Protein AF-A0A7S2J775-F1 (afdb_monomer_lite)

Secondary structure (DSSP, 8-state):
-EE-S-HHHHHHHHHHHHHTT--S---EEBTTSPTTGGG-S-SSS-HHHHHHHHTT---B----S-S-TTSBPSS-TT-BHHHHHHHHHHHHT--TTS--

pLDDT: mean 91.68, std 7.48, range [51.09, 97.88]

Sequence (100 aa):
VILNLYALAARMVLCEAYKLHFRNAVYMPMGWLPFGWWSIPDTQCTPAQLTDMAVGFISANMMFWRGDMNTRLSCSQTMTAQQFQDEWFRRQGAAPGDLS

Radius of gyration: 18.21 Å; chains: 1; bounding box: 31×26×51 Å

Structure (mmCIF, N/CA/C/O back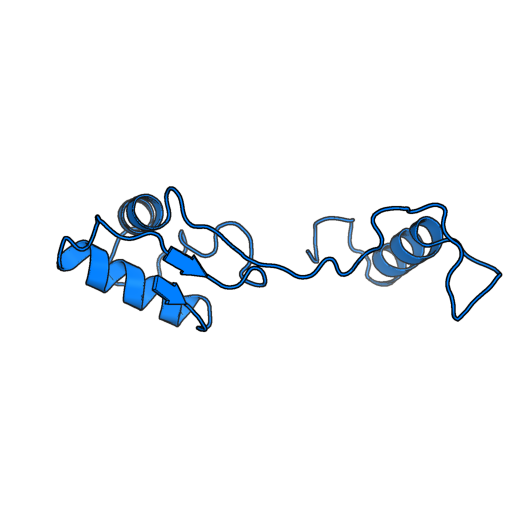bone):
data_AF-A0A7S2J775-F1
#
_entry.id   AF-A0A7S2J775-F1
#
loop_
_atom_site.group_PDB
_atom_site.id
_atom_site.type_symbol
_atom_site.label_atom_id
_atom_site.label_alt_id
_atom_site.label_comp_id
_atom_site.label_asym_id
_atom_site.label_entity_id
_atom_site.label_seq_id
_atom_site.pdbx_PDB_ins_code
_atom_site.Cartn_x
_atom_site.Cartn_y
_atom_site.Cartn_z
_atom_site.occupancy
_atom_site.B_iso_or_equiv
_atom_site.auth_seq_id
_atom_site.auth_comp_id
_atom_site.auth_asym_id
_atom_site.auth_atom_id
_atom_site.pdbx_PDB_model_num
ATOM 1 N N . VAL A 1 1 ? -8.690 -10.036 10.629 1.00 93.31 1 VAL A N 1
ATOM 2 C CA . VAL A 1 1 ? -9.873 -9.467 9.946 1.00 93.31 1 VAL A CA 1
ATOM 3 C C . VAL A 1 1 ? -9.475 -9.075 8.538 1.00 93.31 1 VAL A C 1
ATOM 5 O O . VAL A 1 1 ? -8.606 -8.228 8.392 1.00 93.31 1 VAL A O 1
ATOM 8 N N . ILE A 1 2 ? -10.054 -9.708 7.517 1.00 94.81 2 ILE A N 1
ATOM 9 C CA . ILE A 1 2 ? -9.780 -9.367 6.112 1.00 94.81 2 ILE A CA 1
ATOM 10 C C . ILE A 1 2 ? -10.633 -8.154 5.733 1.00 94.81 2 ILE A C 1
ATOM 12 O O . ILE A 1 2 ? -11.847 -8.177 5.924 1.00 94.81 2 ILE A O 1
ATOM 16 N N . LEU A 1 3 ? -10.002 -7.101 5.214 1.00 94.69 3 LEU A N 1
ATOM 17 C CA . LEU A 1 3 ? -10.665 -5.865 4.805 1.00 94.69 3 LEU A CA 1
ATOM 18 C C . LEU A 1 3 ? -10.690 -5.785 3.275 1.00 94.69 3 LEU A C 1
ATOM 20 O O . LEU A 1 3 ? -9.782 -5.235 2.655 1.00 94.69 3 LEU A O 1
ATOM 24 N N . ASN A 1 4 ? -11.747 -6.323 2.665 1.00 94.62 4 ASN A N 1
ATOM 25 C CA . ASN A 1 4 ? -12.005 -6.161 1.232 1.00 94.62 4 ASN A CA 1
ATOM 26 C C . ASN A 1 4 ? -12.826 -4.887 0.978 1.00 94.62 4 ASN A C 1
ATOM 28 O O . ASN A 1 4 ? -14.001 -4.943 0.618 1.00 94.62 4 ASN A O 1
ATOM 32 N N . LEU A 1 5 ? -12.224 -3.738 1.280 1.00 95.00 5 LEU A N 1
ATOM 33 C CA . LEU A 1 5 ? -12.866 -2.426 1.269 1.00 95.00 5 LEU A CA 1
ATOM 34 C C . LEU A 1 5 ? -11.945 -1.392 0.612 1.00 95.00 5 LEU A C 1
ATOM 36 O O . LEU A 1 5 ? -10.722 -1.529 0.630 1.00 95.00 5 LEU A O 1
ATOM 40 N N . TYR A 1 6 ? -12.533 -0.320 0.080 1.00 94.69 6 TYR A N 1
ATOM 41 C CA . TYR A 1 6 ? -11.772 0.858 -0.338 1.00 94.69 6 TYR A CA 1
ATOM 42 C C . TYR A 1 6 ? -11.257 1.654 0.869 1.00 94.69 6 TYR A C 1
ATOM 44 O O . TYR A 1 6 ? -11.766 1.526 1.985 1.00 94.69 6 TYR A O 1
ATOM 52 N N . ALA A 1 7 ? -10.262 2.512 0.626 1.00 94.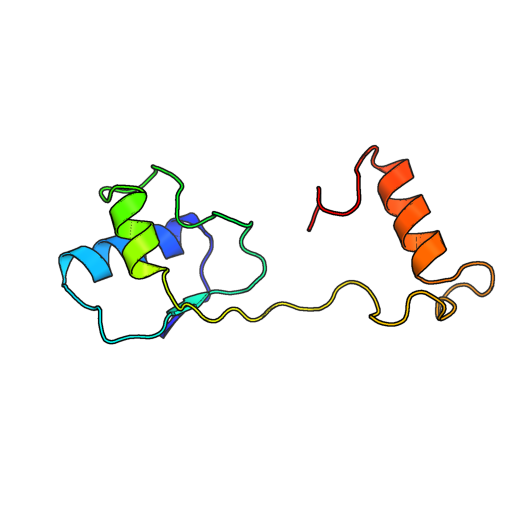69 7 ALA A N 1
ATOM 53 C CA . ALA A 1 7 ? -9.467 3.172 1.661 1.00 94.69 7 ALA A CA 1
ATOM 54 C C . ALA A 1 7 ? -10.304 3.886 2.743 1.00 94.69 7 ALA A C 1
ATOM 56 O O . ALA A 1 7 ? -10.067 3.680 3.931 1.00 94.69 7 ALA A O 1
ATOM 57 N N . LEU A 1 8 ? -11.308 4.681 2.347 1.00 96.62 8 LEU A N 1
ATOM 58 C CA . LEU A 1 8 ? -12.167 5.410 3.292 1.00 96.62 8 LEU A CA 1
ATOM 59 C C . LEU A 1 8 ? -12.958 4.458 4.196 1.00 96.62 8 LEU A C 1
ATOM 61 O O . LEU A 1 8 ? -12.939 4.600 5.415 1.00 96.62 8 LEU A O 1
ATOM 65 N N . ALA A 1 9 ? -13.605 3.448 3.612 1.00 97.19 9 ALA A N 1
ATOM 66 C CA . ALA A 1 9 ? -14.373 2.468 4.375 1.00 97.19 9 ALA A CA 1
ATOM 67 C C . ALA A 1 9 ? -13.475 1.662 5.329 1.00 97.19 9 ALA A C 1
ATOM 69 O O . ALA A 1 9 ? -13.859 1.412 6.469 1.00 97.19 9 ALA A O 1
ATOM 70 N N . ALA A 1 10 ? -12.255 1.317 4.907 1.00 96.69 10 ALA A N 1
ATOM 71 C CA . ALA A 1 10 ? -11.278 0.677 5.782 1.00 96.69 10 ALA A CA 1
ATOM 72 C C . ALA A 1 10 ? -10.907 1.577 6.976 1.00 96.69 10 ALA A C 1
ATOM 74 O O . ALA A 1 10 ? -10.913 1.104 8.112 1.00 96.69 10 ALA A O 1
ATOM 75 N N . ARG A 1 11 ? -10.664 2.880 6.758 1.00 97.31 11 ARG A N 1
ATOM 76 C CA . ARG A 1 11 ? -10.400 3.835 7.852 1.00 97.31 11 ARG A CA 1
ATOM 77 C C . ARG A 1 11 ? -11.585 3.979 8.805 1.00 97.31 11 ARG A C 1
ATOM 79 O O . ARG A 1 11 ? -11.377 4.019 10.014 1.00 97.31 11 ARG A O 1
ATOM 86 N N . MET A 1 12 ? -12.816 4.009 8.292 1.00 97.62 12 MET A N 1
ATOM 87 C CA . MET A 1 12 ? -14.021 4.047 9.131 1.00 97.62 12 MET A CA 1
ATOM 88 C C . MET A 1 12 ? -14.119 2.808 10.029 1.00 97.62 12 MET A C 1
ATOM 90 O O . MET A 1 12 ? -14.348 2.944 11.227 1.00 97.62 12 MET A O 1
ATOM 94 N N . VAL A 1 13 ? -13.870 1.613 9.481 1.00 96.31 13 VAL A N 1
ATOM 95 C CA . VAL A 1 13 ? -13.848 0.365 10.262 1.00 96.31 13 VAL A CA 1
ATOM 96 C C . VAL A 1 13 ? -12.764 0.402 11.339 1.00 96.31 13 VAL A C 1
ATOM 98 O O . VAL A 1 13 ? -13.043 0.053 12.483 1.00 96.31 13 VAL A O 1
ATOM 101 N N . LEU A 1 14 ? -11.550 0.857 11.009 1.00 96.56 14 LEU A N 1
ATOM 102 C CA . LEU A 1 14 ? -10.475 0.995 11.998 1.00 96.56 14 LEU A CA 1
ATOM 103 C C . LEU A 1 14 ? -10.824 2.014 13.091 1.00 96.56 14 LEU A C 1
ATOM 105 O O . LEU A 1 14 ? -10.527 1.770 14.258 1.00 96.56 14 LEU A O 1
ATOM 109 N N . CYS A 1 15 ? -11.481 3.122 12.742 1.00 97.44 15 CYS A N 1
ATOM 110 C CA . CYS A 1 15 ? -11.919 4.118 13.715 1.00 97.44 15 CYS A CA 1
ATOM 111 C C . CYS A 1 15 ? -12.952 3.546 14.696 1.00 97.44 15 CYS A C 1
ATOM 113 O O . CYS A 1 15 ? -12.809 3.699 15.909 1.00 97.44 15 CYS A O 1
ATOM 115 N N . GLU A 1 16 ? -13.966 2.837 14.198 1.00 97.31 16 GLU A N 1
ATOM 116 C CA . GLU A 1 16 ? -14.959 2.197 15.067 1.00 97.31 16 GLU A CA 1
ATOM 117 C C . GLU A 1 16 ? -14.337 1.078 15.915 1.00 97.31 16 GLU A C 1
ATOM 119 O O . GLU A 1 16 ? -14.608 0.979 17.111 1.00 97.31 16 GLU A O 1
ATOM 124 N N . ALA A 1 17 ? -13.414 0.296 15.351 1.00 96.44 17 ALA A N 1
ATOM 125 C CA . ALA A 1 17 ? -12.667 -0.705 16.107 1.00 96.44 17 ALA A CA 1
ATOM 126 C C . ALA A 1 17 ? -11.801 -0.084 17.218 1.00 96.44 17 ALA A C 1
ATOM 128 O O . ALA A 1 17 ? -11.741 -0.633 18.320 1.00 96.44 17 ALA A O 1
ATOM 129 N N . TYR A 1 18 ? -11.177 1.073 16.968 1.00 96.62 18 TYR A N 1
ATOM 130 C CA . TYR A 1 18 ? -10.431 1.823 17.983 1.00 96.62 18 TYR A CA 1
ATOM 131 C C . TYR A 1 18 ? -11.334 2.226 19.152 1.00 96.62 18 TYR A C 1
ATOM 133 O O . TYR A 1 18 ? -10.998 1.956 20.307 1.00 96.62 18 TYR A O 1
ATOM 141 N N . LYS A 1 19 ? -12.491 2.837 18.855 1.00 97.19 19 LYS A N 1
ATOM 142 C CA . LYS A 1 19 ? -13.473 3.286 19.859 1.00 97.19 19 LYS A CA 1
ATOM 143 C C . LYS A 1 19 ? -14.011 2.129 20.702 1.00 97.19 19 LYS A C 1
ATOM 145 O O . LYS A 1 19 ? -14.246 2.296 21.892 1.00 97.19 19 LYS A O 1
ATOM 150 N N . LEU A 1 20 ? -14.174 0.957 20.092 1.00 96.88 20 LEU A N 1
ATOM 151 C CA . LEU A 1 20 ? -14.627 -0.268 20.756 1.00 96.88 20 LEU A CA 1
ATOM 152 C C . LEU A 1 20 ? -13.493 -1.043 21.449 1.00 96.88 20 LEU A C 1
ATOM 154 O O . LEU A 1 20 ? -13.721 -2.145 21.943 1.00 96.88 20 LEU A O 1
ATOM 158 N N . HIS A 1 21 ? -12.272 -0.497 21.481 1.00 95.12 21 HIS A N 1
ATOM 159 C CA . HIS A 1 21 ? -11.077 -1.147 22.027 1.00 95.12 21 HIS A CA 1
ATOM 160 C C . HIS A 1 21 ? -10.786 -2.534 21.417 1.00 95.12 21 HIS A C 1
ATOM 162 O O . HIS A 1 21 ? -10.161 -3.390 22.048 1.00 95.12 21 HIS A O 1
ATOM 168 N N . PHE A 1 22 ? -11.182 -2.759 20.162 1.00 95.06 22 PHE A N 1
ATOM 169 C CA . PHE A 1 22 ? -10.984 -4.017 19.445 1.00 95.06 22 PHE A CA 1
ATOM 170 C C . PHE A 1 22 ? -9.555 -4.120 18.880 1.00 95.06 22 PHE A C 1
ATOM 172 O O . PHE A 1 22 ? -9.313 -4.016 17.677 1.00 95.06 22 PHE A O 1
ATOM 179 N N . ARG A 1 23 ? -8.584 -4.280 19.787 1.00 87.56 23 ARG A N 1
ATOM 180 C CA . ARG A 1 23 ? 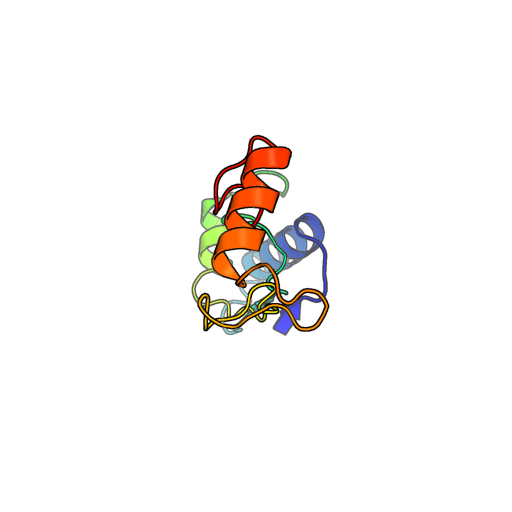-7.136 -4.213 19.503 1.00 87.56 23 ARG A CA 1
ATOM 181 C C . ARG A 1 23 ? -6.458 -5.572 19.323 1.00 87.56 23 ARG A C 1
ATOM 183 O O . ARG A 1 23 ? -5.400 -5.648 18.713 1.00 87.56 23 ARG A O 1
ATOM 190 N N . ASN A 1 24 ? -7.074 -6.656 19.795 1.00 89.44 24 ASN A N 1
ATOM 191 C CA . ASN A 1 24 ? -6.528 -8.017 19.699 1.00 89.44 24 ASN A CA 1
ATOM 192 C C . ASN A 1 24 ? -6.849 -8.674 18.346 1.00 89.44 24 ASN A C 1
ATOM 194 O O . ASN A 1 24 ? -7.330 -9.805 18.284 1.00 89.44 24 ASN A O 1
ATOM 198 N N . ALA A 1 25 ? -6.629 -7.945 17.254 1.00 91.25 25 ALA A N 1
ATOM 199 C CA . ALA A 1 25 ? -6.917 -8.409 15.908 1.00 91.25 25 ALA A CA 1
ATOM 200 C C . ALA A 1 25 ? -5.844 -7.936 14.930 1.00 91.25 25 ALA A C 1
ATOM 202 O O . ALA A 1 25 ? -5.467 -6.770 14.920 1.00 91.25 25 ALA A O 1
ATOM 203 N N . VAL A 1 26 ? -5.408 -8.841 14.054 1.00 94.44 26 VAL A N 1
ATOM 204 C CA . VAL A 1 26 ? -4.580 -8.484 12.898 1.00 94.44 26 VAL A CA 1
ATOM 205 C C . VAL A 1 26 ? -5.505 -8.094 11.754 1.00 94.44 26 VAL A C 1
ATOM 207 O O . VAL A 1 26 ? -6.369 -8.883 11.352 1.00 94.44 26 VAL A O 1
ATOM 210 N N . TYR A 1 27 ? -5.339 -6.888 11.223 1.00 95.56 27 TYR A N 1
ATOM 211 C CA . TYR A 1 27 ? -6.061 -6.441 10.037 1.00 95.56 27 TYR A CA 1
ATOM 212 C C . TYR A 1 27 ? -5.310 -6.849 8.779 1.00 95.56 27 TYR A C 1
ATOM 214 O O . TYR A 1 27 ? -4.085 -6.770 8.719 1.00 95.56 27 TYR A O 1
ATOM 222 N N . MET A 1 28 ? -6.066 -7.290 7.779 1.00 96.69 28 MET A N 1
ATOM 223 C CA . MET A 1 28 ? -5.537 -7.669 6.483 1.00 96.69 28 MET A CA 1
ATOM 224 C C . MET A 1 28 ? -6.203 -6.852 5.376 1.00 96.69 28 MET A C 1
ATOM 226 O O . MET A 1 28 ? -7.166 -7.334 4.771 1.00 96.69 28 MET A O 1
ATOM 230 N N . PRO A 1 29 ? -5.781 -5.591 5.161 1.00 94.88 29 PRO A N 1
ATOM 231 C CA . PRO A 1 29 ? -6.214 -4.821 4.009 1.00 94.88 29 PRO A CA 1
ATOM 232 C C . PRO A 1 29 ? -5.615 -5.378 2.724 1.00 94.88 29 PRO A C 1
ATOM 234 O O . PRO A 1 29 ? -4.566 -6.026 2.700 1.00 94.88 29 PRO A O 1
ATOM 237 N N . MET A 1 30 ? -6.290 -5.071 1.632 1.00 92.56 30 MET A N 1
ATOM 238 C CA . MET A 1 30 ? -5.786 -5.376 0.309 1.00 92.56 30 MET A CA 1
ATOM 239 C C . MET A 1 30 ? -4.656 -4.411 -0.074 1.00 92.56 30 MET A C 1
ATOM 241 O O . MET A 1 30 ? -4.690 -3.227 0.255 1.00 92.56 30 MET A O 1
ATOM 245 N N . GLY A 1 31 ? -3.631 -4.922 -0.752 1.00 90.19 31 GLY A N 1
ATOM 246 C CA . GLY A 1 31 ? -2.364 -4.219 -0.973 1.00 90.19 31 GLY A CA 1
ATOM 247 C C . GLY A 1 31 ? -2.394 -3.113 -2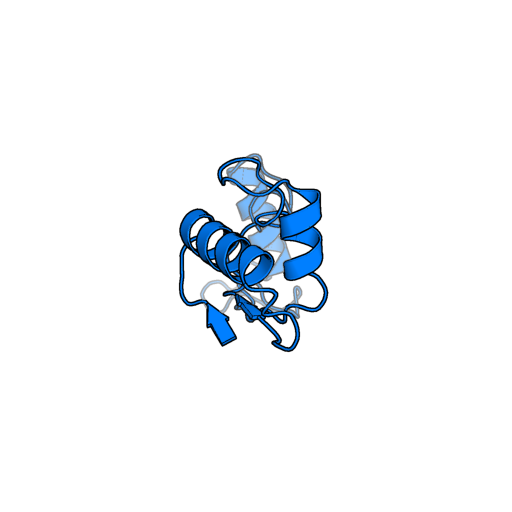.026 1.00 90.19 31 GLY A C 1
ATOM 248 O O . GLY A 1 31 ? -1.400 -2.422 -2.186 1.00 90.19 31 GLY A O 1
ATOM 249 N N . TRP A 1 32 ? -3.515 -2.917 -2.723 1.00 88.06 32 TRP A N 1
ATOM 250 C CA . TRP A 1 32 ? -3.695 -1.813 -3.674 1.00 88.06 32 TRP A CA 1
ATOM 251 C C . TRP A 1 32 ? -4.004 -0.468 -3.001 1.00 88.06 32 TRP A C 1
ATOM 253 O O . TRP A 1 32 ? -4.204 0.533 -3.687 1.00 88.06 32 TRP A O 1
ATOM 263 N N . LEU A 1 33 ? -4.139 -0.434 -1.672 1.00 91.44 33 LEU A N 1
ATOM 264 C CA . LEU A 1 33 ? -4.294 0.826 -0.957 1.00 91.44 33 LEU A CA 1
ATOM 265 C C . LEU A 1 33 ? -2.950 1.573 -0.958 1.00 91.44 33 LEU A C 1
ATOM 267 O O . LEU A 1 33 ? -1.930 0.958 -0.643 1.00 91.44 33 LEU A O 1
ATOM 271 N N . PRO A 1 34 ? -2.935 2.882 -1.269 1.00 88.62 34 PRO A N 1
ATOM 272 C CA . PRO A 1 34 ? -1.694 3.641 -1.364 1.00 88.62 34 PRO A CA 1
ATOM 273 C C . PRO A 1 34 ? -0.961 3.666 -0.022 1.00 88.62 34 PRO A C 1
ATOM 275 O O . PRO A 1 34 ? -1.574 3.576 1.046 1.00 88.62 34 PRO A O 1
ATOM 278 N N . PHE A 1 35 ? 0.359 3.830 -0.056 1.00 87.75 35 PHE A N 1
ATOM 279 C CA . PHE A 1 35 ? 1.129 3.986 1.172 1.00 87.75 35 PHE A CA 1
ATOM 280 C C . PHE A 1 35 ? 0.589 5.154 2.017 1.00 87.75 35 PHE A C 1
ATOM 282 O O . PHE A 1 35 ? 0.238 6.210 1.495 1.00 87.75 35 PHE A O 1
ATOM 289 N N . GLY A 1 36 ? 0.479 4.951 3.333 1.00 91.62 36 GLY A N 1
ATOM 290 C CA . GLY A 1 36 ? -0.082 5.957 4.238 1.00 91.62 36 GLY A CA 1
ATOM 291 C C . GLY A 1 36 ? -1.601 6.133 4.129 1.00 91.62 36 GLY A C 1
ATOM 292 O O . GLY A 1 36 ? -2.144 7.079 4.696 1.00 91.62 36 GLY A O 1
ATOM 293 N N . TRP A 1 37 ? -2.326 5.227 3.457 1.00 93.81 37 TRP A N 1
ATOM 294 C CA . TRP A 1 37 ? -3.787 5.321 3.346 1.00 93.81 37 TRP A CA 1
ATOM 295 C C . TRP A 1 37 ? -4.492 5.441 4.705 1.00 93.81 37 TRP A C 1
ATOM 297 O O . TRP A 1 37 ? -5.579 6.003 4.764 1.00 93.81 37 TRP A O 1
ATOM 307 N N . TRP A 1 38 ? -3.917 4.925 5.793 1.00 94.75 38 TRP A N 1
ATOM 308 C CA . TRP A 1 38 ? -4.510 4.948 7.134 1.00 94.75 38 TRP A CA 1
ATOM 309 C C . TRP A 1 38 ? -4.373 6.296 7.859 1.00 94.75 38 TRP A C 1
ATOM 311 O O . TRP A 1 38 ? -5.087 6.519 8.830 1.00 94.75 38 TRP A O 1
ATOM 321 N N . SER A 1 39 ? -3.497 7.205 7.416 1.00 94.94 39 SER A N 1
ATOM 322 C CA . SER A 1 39 ? -3.214 8.471 8.116 1.00 94.94 39 SER A CA 1
ATOM 323 C C . SER A 1 39 ? -3.974 9.683 7.562 1.00 94.94 39 SER A C 1
ATOM 325 O O . SER A 1 39 ? -3.670 10.819 7.921 1.00 94.94 39 SER A O 1
ATOM 327 N N . ILE A 1 40 ? -4.947 9.467 6.675 1.00 95.69 40 ILE A N 1
ATOM 328 C CA . ILE A 1 40 ? -5.758 10.541 6.087 1.00 95.69 40 ILE A CA 1
ATOM 329 C C . ILE A 1 40 ? -6.806 11.019 7.116 1.00 95.69 40 ILE A C 1
ATOM 331 O O . ILE A 1 40 ? -7.515 10.183 7.679 1.00 95.69 40 ILE A O 1
ATOM 335 N N . PRO A 1 41 ? -6.932 12.337 7.381 1.00 95.00 41 PRO A N 1
ATOM 336 C CA . PRO A 1 41 ? -7.848 12.874 8.389 1.00 95.00 41 PRO A CA 1
ATOM 337 C C . PRO A 1 41 ? -9.276 13.053 7.842 1.00 95.00 41 PRO A C 1
ATOM 339 O O . PRO A 1 41 ? -9.766 14.171 7.709 1.00 95.00 41 PRO A O 1
ATOM 342 N N . ASP A 1 42 ? -9.951 11.953 7.512 1.00 96.31 42 ASP A N 1
ATOM 343 C CA . ASP A 1 42 ? -11.309 11.950 6.940 1.00 96.31 42 ASP A CA 1
ATOM 344 C C . ASP A 1 42 ? -12.309 11.076 7.721 1.00 96.31 42 ASP A C 1
ATOM 346 O O . ASP A 1 42 ? -13.362 10.687 7.214 1.00 96.31 42 ASP A O 1
ATOM 350 N N . THR A 1 43 ? -11.995 10.791 8.985 1.00 96.75 43 THR A N 1
ATOM 351 C CA . THR A 1 43 ? -12.883 10.098 9.928 1.00 96.75 43 THR A CA 1
ATOM 352 C C . THR A 1 43 ? -12.988 10.879 11.241 1.00 96.75 43 THR A C 1
ATOM 354 O O . THR A 1 43 ? -12.370 11.927 11.407 1.00 96.75 43 THR A O 1
ATOM 357 N N . GLN A 1 44 ? -13.757 10.362 12.202 1.00 97.31 44 GLN A N 1
ATOM 358 C CA . GLN A 1 44 ? -13.839 10.938 13.551 1.00 97.31 44 GLN A CA 1
ATOM 359 C C . GLN A 1 44 ? -12.609 10.636 14.428 1.00 97.31 44 GLN A C 1
ATOM 361 O O . GLN A 1 44 ? -12.488 11.199 15.513 1.00 97.31 44 GLN A O 1
ATOM 366 N N . CYS A 1 45 ? -11.720 9.740 13.992 1.00 97.19 45 CYS A N 1
ATOM 367 C CA . CYS A 1 45 ? -10.487 9.402 14.693 1.00 97.19 45 CYS A CA 1
ATOM 368 C C . CYS A 1 45 ? -9.312 10.208 14.134 1.00 97.19 45 CYS A C 1
ATOM 370 O O . CYS A 1 45 ? -9.258 10.509 12.940 1.00 97.19 45 CYS A O 1
ATOM 372 N N . THR A 1 46 ? -8.340 10.533 14.984 1.00 97.88 46 THR A N 1
ATOM 373 C CA . THR A 1 46 ? -7.129 11.233 14.544 1.00 97.88 46 THR A CA 1
ATOM 374 C C . THR A 1 46 ? -6.213 10.301 13.740 1.00 97.88 46 THR A C 1
ATOM 376 O O . THR A 1 46 ? -6.238 9.082 13.944 1.00 97.88 46 THR A O 1
ATOM 379 N N . PRO A 1 47 ? -5.329 10.840 12.879 1.00 97.38 47 PRO A N 1
ATOM 380 C CA . PRO A 1 47 ? -4.341 10.027 12.168 1.00 97.38 47 PRO A CA 1
ATOM 381 C C . PRO A 1 47 ? -3.469 9.158 13.084 1.00 97.38 47 PRO A C 1
ATOM 383 O O . PRO A 1 47 ? -3.111 8.043 12.711 1.00 97.38 47 PRO A O 1
ATOM 386 N N . ALA A 1 48 ? -3.156 9.627 14.298 1.00 97.12 48 ALA A N 1
ATOM 387 C CA . ALA A 1 48 ? -2.397 8.853 15.280 1.00 97.12 48 ALA A CA 1
ATOM 388 C C . ALA A 1 48 ? -3.185 7.634 15.790 1.00 97.12 48 ALA A C 1
ATOM 390 O O . ALA A 1 48 ? -2.622 6.551 15.913 1.00 97.12 48 ALA A O 1
ATOM 391 N N . GLN A 1 49 ? -4.493 7.786 16.025 1.00 97.00 49 GLN A N 1
ATOM 392 C CA . GLN A 1 49 ? -5.371 6.690 16.451 1.00 97.00 49 GLN A CA 1
ATOM 393 C C . GLN A 1 49 ? -5.560 5.648 15.344 1.00 97.00 49 GLN A C 1
ATOM 395 O O . GLN A 1 49 ? -5.526 4.449 15.608 1.00 97.00 49 GLN A O 1
ATOM 400 N N . LEU A 1 50 ? -5.719 6.090 14.093 1.00 96.62 50 LEU A N 1
ATOM 401 C CA . LEU A 1 50 ? -5.797 5.173 12.953 1.00 96.62 50 LEU A CA 1
ATOM 402 C C . LEU A 1 50 ? -4.465 4.460 12.703 1.00 96.62 50 LEU A C 1
ATOM 404 O O . LEU A 1 50 ? -4.461 3.265 12.419 1.00 96.62 50 LEU A O 1
ATOM 408 N N . THR A 1 51 ? -3.340 5.168 12.848 1.00 95.88 51 THR A N 1
ATOM 409 C CA . THR A 1 51 ? -2.001 4.571 12.740 1.00 95.88 51 THR A CA 1
ATOM 410 C C . THR A 1 51 ? -1.804 3.488 13.790 1.00 95.88 51 THR A C 1
ATOM 412 O O . THR A 1 51 ? -1.380 2.399 13.435 1.00 95.88 51 THR A O 1
ATOM 415 N N . ASP A 1 52 ? -2.184 3.744 15.042 1.00 95.25 52 ASP A N 1
ATOM 416 C CA . ASP A 1 52 ? -2.142 2.771 16.141 1.00 95.25 52 ASP A CA 1
ATOM 417 C C . ASP A 1 52 ? -2.937 1.487 15.819 1.00 95.25 52 ASP A C 1
ATOM 419 O O . ASP A 1 52 ? -2.443 0.386 16.038 1.00 95.25 52 ASP A O 1
ATOM 423 N N . MET A 1 53 ? -4.115 1.599 15.190 1.00 95.25 53 MET A N 1
ATOM 424 C CA . MET A 1 53 ? -4.881 0.428 14.721 1.00 95.25 53 MET A CA 1
ATOM 425 C C . MET A 1 53 ? -4.273 -0.276 13.504 1.00 95.25 53 MET A C 1
ATOM 427 O O . MET A 1 53 ? -4.512 -1.465 13.293 1.00 95.25 53 MET A O 1
ATOM 431 N N . ALA A 1 54 ? -3.542 0.461 12.672 1.00 93.44 54 ALA A N 1
ATOM 432 C CA . ALA A 1 54 ? -2.886 -0.061 11.483 1.00 93.44 54 ALA A CA 1
ATOM 433 C C . ALA A 1 54 ? -1.534 -0.728 11.806 1.00 93.44 54 ALA A C 1
ATOM 435 O O . ALA A 1 54 ? -1.034 -1.510 10.999 1.00 93.44 54 ALA A O 1
ATOM 436 N N . VAL A 1 55 ? -0.926 -0.469 12.970 1.00 93.44 55 VAL A N 1
ATOM 437 C CA . VAL A 1 55 ? 0.340 -1.113 13.354 1.00 93.44 55 VAL A CA 1
ATOM 438 C C . VAL A 1 55 ? 0.198 -2.637 13.286 1.00 93.44 55 VAL A C 1
ATOM 440 O O . VAL A 1 55 ? -0.693 -3.232 13.886 1.00 93.44 55 VAL A O 1
ATOM 443 N N . GLY A 1 56 ? 1.106 -3.279 12.546 1.00 92.56 56 GLY A N 1
ATOM 444 C CA . GLY A 1 56 ? 1.140 -4.735 12.413 1.00 92.56 56 GLY A CA 1
ATOM 445 C C . GLY A 1 56 ? 0.095 -5.323 11.459 1.00 92.56 56 GLY A C 1
ATOM 446 O O . GLY A 1 56 ? -0.101 -6.539 11.478 1.00 92.56 56 GLY A O 1
ATOM 447 N N . PHE A 1 57 ? -0.567 -4.512 10.619 1.00 94.62 57 PHE A N 1
ATOM 448 C CA . PHE A 1 57 ? -1.397 -5.064 9.546 1.00 94.62 57 PHE A CA 1
ATOM 449 C C . PHE A 1 57 ? -0.553 -5.916 8.587 1.00 94.62 57 PHE A C 1
ATOM 451 O O . PHE A 1 57 ? 0.626 -5.656 8.348 1.00 94.62 57 PHE A O 1
ATOM 458 N N . ILE A 1 58 ? -1.189 -6.916 7.983 1.00 95.44 58 ILE A N 1
ATOM 459 C CA . ILE A 1 58 ? -0.602 -7.723 6.908 1.00 95.44 58 ILE A CA 1
ATOM 460 C C . ILE A 1 58 ? -1.316 -7.342 5.619 1.00 95.44 58 ILE A C 1
ATOM 462 O O . ILE A 1 58 ? -2.533 -7.318 5.601 1.00 95.44 58 ILE A O 1
ATOM 466 N N . SER A 1 59 ? -0.615 -7.046 4.529 1.00 93.81 59 SER A N 1
ATOM 467 C CA . SER A 1 59 ? -1.282 -6.792 3.244 1.00 93.81 59 SER A CA 1
ATOM 468 C C . SER A 1 59 ? -0.890 -7.828 2.207 1.00 93.81 59 SER A C 1
ATOM 470 O O . SER A 1 59 ? 0.227 -8.341 2.217 1.00 93.81 59 SER A O 1
ATOM 472 N N . ALA A 1 60 ? -1.831 -8.145 1.321 1.00 90.62 60 ALA A N 1
ATOM 473 C CA . ALA A 1 60 ? -1.576 -8.966 0.148 1.00 90.62 60 ALA A CA 1
ATOM 474 C C . ALA A 1 60 ? -1.692 -8.096 -1.101 1.00 90.62 60 ALA A C 1
ATOM 476 O O . ALA A 1 60 ? -2.733 -7.482 -1.330 1.00 90.62 60 ALA A O 1
ATOM 477 N N . ASN A 1 61 ? -0.633 -8.057 -1.905 1.00 89.75 61 ASN A N 1
ATOM 478 C CA . ASN A 1 61 ? -0.619 -7.376 -3.194 1.00 89.75 61 ASN A CA 1
ATOM 479 C C . ASN A 1 61 ? -0.180 -8.344 -4.297 1.00 89.75 61 ASN A C 1
ATOM 481 O O . ASN A 1 61 ? 0.455 -9.365 -4.026 1.00 89.75 61 ASN A O 1
ATOM 485 N N . MET A 1 62 ? -0.509 -8.013 -5.541 1.00 88.50 62 MET A N 1
ATOM 486 C CA . MET A 1 62 ? 0.042 -8.685 -6.706 1.00 88.50 62 MET A CA 1
ATOM 487 C C . MET A 1 62 ? 1.332 -7.996 -7.145 1.00 88.50 62 MET A C 1
ATOM 489 O O . MET A 1 62 ? 1.423 -6.771 -7.188 1.00 88.50 62 MET A O 1
ATOM 493 N N . MET A 1 63 ? 2.337 -8.790 -7.504 1.00 86.25 63 MET A N 1
ATOM 494 C CA . MET A 1 63 ? 3.493 -8.257 -8.215 1.00 86.25 63 MET A CA 1
ATOM 495 C C . MET A 1 63 ? 3.080 -7.975 -9.659 1.00 86.25 63 MET A C 1
ATOM 497 O O . MET A 1 63 ? 2.882 -8.904 -10.441 1.00 86.25 63 MET A O 1
ATOM 501 N N . PHE A 1 64 ? 2.933 -6.695 -10.001 1.00 83.75 64 PHE A N 1
ATOM 502 C CA . PHE A 1 64 ? 2.641 -6.269 -11.374 1.00 83.75 64 PHE A CA 1
ATOM 503 C C . PHE A 1 64 ? 3.855 -6.408 -12.297 1.00 83.75 64 PHE A C 1
ATOM 505 O O . PHE A 1 64 ? 3.714 -6.702 -13.482 1.00 83.75 64 PHE A O 1
ATOM 512 N N . TRP A 1 65 ? 5.053 -6.223 -11.744 1.00 87.06 65 TRP A N 1
ATOM 513 C CA . TRP A 1 65 ? 6.315 -6.360 -12.459 1.00 87.06 65 TRP A CA 1
ATOM 514 C C . TRP A 1 65 ? 6.956 -7.713 -12.163 1.00 87.06 65 TRP A C 1
ATOM 516 O O . TRP A 1 65 ? 6.783 -8.282 -11.083 1.00 87.06 65 TRP A O 1
ATOM 526 N N . ARG A 1 66 ? 7.719 -8.242 -13.125 1.00 89.31 66 ARG A N 1
ATOM 527 C CA . ARG A 1 66 ? 8.535 -9.434 -12.873 1.00 89.31 66 ARG A CA 1
ATOM 528 C C . ARG A 1 66 ? 9.625 -9.097 -11.858 1.00 89.31 66 ARG A C 1
ATOM 530 O O . ARG A 1 66 ? 10.198 -8.021 -11.911 1.00 89.31 66 ARG A O 1
ATOM 537 N N . GLY A 1 67 ? 9.955 -10.051 -10.989 1.00 89.81 67 GLY A N 1
ATOM 538 C CA . GLY A 1 67 ? 11.120 -9.915 -10.107 1.00 89.81 67 GLY A CA 1
ATOM 539 C C . GLY A 1 67 ? 12.456 -10.004 -10.856 1.00 89.81 67 GLY A C 1
ATOM 540 O O . GLY A 1 67 ? 13.430 -9.388 -10.443 1.00 89.81 67 GLY A O 1
ATOM 541 N N . ASP A 1 68 ? 12.501 -10.741 -11.973 1.00 93.12 68 ASP A N 1
ATOM 542 C CA . ASP A 1 68 ? 13.658 -10.760 -12.872 1.00 93.12 68 ASP A CA 1
ATOM 543 C C . ASP A 1 68 ? 13.465 -9.762 -14.017 1.00 93.12 68 ASP A C 1
ATOM 545 O O . ASP A 1 68 ? 12.717 -10.010 -14.970 1.00 93.12 68 ASP A O 1
ATOM 549 N N . MET A 1 69 ? 14.177 -8.643 -13.915 1.00 92.94 69 MET A N 1
ATOM 550 C CA . MET A 1 69 ? 14.074 -7.523 -14.844 1.00 92.94 69 MET A CA 1
ATOM 551 C C . MET A 1 69 ? 14.841 -7.738 -16.159 1.00 92.94 69 MET A C 1
ATOM 553 O O . MET A 1 69 ? 14.608 -7.019 -17.134 1.00 92.94 69 MET A O 1
ATOM 557 N N . ASN A 1 70 ? 15.693 -8.767 -16.238 1.00 94.19 70 ASN A N 1
ATOM 558 C CA . ASN A 1 70 ? 16.430 -9.126 -17.455 1.00 94.19 70 ASN A CA 1
ATOM 559 C C . ASN A 1 70 ? 15.653 -10.086 -18.367 1.00 94.19 70 ASN A C 1
ATOM 561 O O . ASN A 1 70 ? 16.018 -10.269 -19.531 1.00 94.19 70 ASN A O 1
ATOM 565 N N . THR A 1 71 ? 14.567 -10.684 -17.870 1.00 94.00 71 THR A N 1
ATOM 566 C CA . THR A 1 71 ? 13.687 -11.541 -18.670 1.00 94.00 71 THR A CA 1
ATOM 567 C C . THR A 1 71 ? 13.113 -10.753 -19.858 1.00 94.00 71 THR A C 1
ATOM 569 O O . THR A 1 71 ? 12.584 -9.652 -19.694 1.00 94.00 71 THR A O 1
ATOM 572 N N . ARG A 1 72 ? 13.180 -11.330 -21.067 1.00 93.12 72 ARG A N 1
ATOM 573 C CA . ARG A 1 72 ? 12.509 -10.787 -22.262 1.00 93.12 72 ARG A CA 1
ATOM 574 C C . ARG A 1 72 ? 10.992 -10.861 -22.121 1.00 93.12 72 ARG A C 1
ATOM 576 O O . ARG A 1 72 ? 10.470 -11.818 -21.547 1.00 93.12 72 ARG A O 1
ATOM 583 N N . LEU A 1 73 ? 10.281 -9.877 -22.669 1.00 89.94 73 LEU A N 1
ATOM 584 C CA . LEU A 1 73 ? 8.820 -9.905 -22.669 1.00 89.94 73 LEU A CA 1
ATOM 585 C C . LEU A 1 73 ? 8.302 -11.114 -23.462 1.00 89.94 73 LEU A C 1
ATOM 587 O O . LEU A 1 73 ? 8.825 -11.461 -24.519 1.00 89.94 73 LEU A O 1
ATOM 591 N N . SER A 1 74 ? 7.223 -11.734 -22.986 1.00 88.75 74 SER A N 1
ATOM 592 C CA . SER A 1 74 ? 6.581 -12.849 -23.697 1.00 88.75 74 SER A CA 1
ATOM 593 C C . SER A 1 74 ? 5.942 -12.410 -25.018 1.00 88.75 74 SER A C 1
ATOM 595 O O . SER A 1 74 ? 5.890 -13.188 -25.965 1.00 88.75 74 SER A O 1
ATOM 597 N N . CYS A 1 75 ? 5.478 -11.161 -25.093 1.00 85.75 75 CYS A N 1
ATOM 598 C CA . CYS A 1 75 ? 4.838 -10.572 -26.269 1.00 85.75 75 CYS A CA 1
ATOM 599 C C . CYS A 1 75 ? 5.796 -9.790 -27.184 1.00 85.75 75 CYS A C 1
ATOM 601 O O . CYS A 1 75 ? 5.384 -9.364 -28.260 1.00 85.75 75 CYS A O 1
ATOM 603 N N . SER A 1 76 ? 7.056 -9.583 -26.784 1.00 84.56 76 SER A N 1
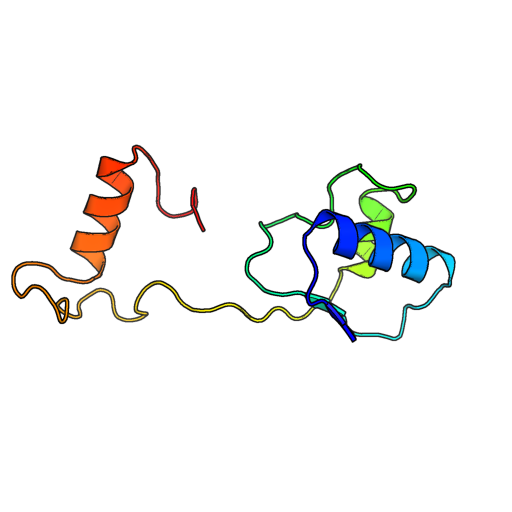ATOM 604 C CA . SER A 1 76 ? 8.043 -8.851 -27.581 1.00 84.56 76 SER A CA 1
ATOM 605 C C . SER A 1 76 ? 9.460 -9.332 -27.294 1.00 84.56 76 SER A C 1
ATOM 607 O O . SER A 1 76 ? 9.933 -9.284 -26.162 1.00 84.56 76 SER A O 1
ATOM 609 N N . GLN A 1 77 ? 10.182 -9.737 -28.338 1.00 83.88 77 GLN A N 1
ATOM 610 C CA . GLN A 1 77 ? 11.578 -10.152 -28.191 1.00 83.88 77 GLN A CA 1
ATOM 611 C C . GLN A 1 77 ? 12.577 -8.989 -28.198 1.00 83.88 77 GLN A C 1
ATOM 613 O O . GLN A 1 77 ? 13.769 -9.221 -27.999 1.00 83.88 77 GLN A O 1
ATOM 618 N N . THR A 1 78 ? 12.118 -7.758 -28.435 1.00 91.00 78 THR A N 1
ATOM 619 C CA . THR A 1 78 ? 12.997 -6.588 -28.567 1.00 91.00 78 THR A CA 1
ATOM 620 C C . THR A 1 78 ? 13.316 -5.916 -27.237 1.00 91.00 78 THR A C 1
ATOM 622 O O . THR A 1 78 ? 14.239 -5.109 -27.194 1.00 91.00 78 THR A O 1
ATOM 625 N N . MET A 1 79 ? 12.582 -6.238 -26.164 1.00 94.00 79 MET A N 1
ATOM 626 C CA . MET A 1 79 ? 12.727 -5.584 -24.863 1.00 94.00 79 MET A CA 1
ATOM 627 C C . MET A 1 79 ? 12.773 -6.586 -23.705 1.00 94.00 79 MET A C 1
ATOM 629 O O . MET A 1 79 ? 12.090 -7.615 -23.713 1.00 94.00 79 MET A O 1
ATOM 633 N N . THR A 1 80 ? 13.564 -6.258 -22.686 1.00 95.12 80 THR A N 1
ATOM 634 C CA . THR A 1 80 ? 13.488 -6.871 -21.355 1.00 95.12 80 THR A CA 1
ATOM 635 C C . THR A 1 80 ? 12.386 -6.224 -20.512 1.00 95.12 80 THR A C 1
ATOM 637 O O . THR A 1 80 ? 11.866 -5.158 -20.853 1.00 95.12 80 THR A O 1
ATOM 640 N N . ALA A 1 81 ? 12.032 -6.857 -19.391 1.00 93.38 81 ALA A N 1
ATOM 641 C CA . ALA A 1 81 ? 11.097 -6.295 -18.421 1.00 93.38 81 ALA A CA 1
ATOM 642 C C . ALA A 1 81 ? 11.562 -4.923 -17.891 1.00 93.38 81 ALA A C 1
ATOM 644 O O . ALA A 1 81 ? 10.735 -4.017 -17.813 1.00 93.38 81 ALA A O 1
ATOM 645 N N . GLN A 1 82 ? 12.866 -4.736 -17.632 1.00 93.06 82 GLN A N 1
ATOM 646 C CA . GLN A 1 82 ? 13.420 -3.435 -17.230 1.00 93.06 82 GLN A CA 1
ATOM 647 C C . GLN A 1 82 ? 13.186 -2.365 -18.295 1.00 93.06 82 GLN A C 1
ATOM 649 O O . GLN A 1 82 ? 12.613 -1.321 -18.012 1.00 93.06 82 GLN A O 1
ATOM 654 N N . GLN A 1 83 ? 13.584 -2.646 -19.540 1.00 94.06 83 GLN A N 1
ATOM 655 C CA . GLN A 1 83 ? 13.487 -1.679 -20.635 1.00 94.06 83 GLN A CA 1
ATOM 656 C C . GLN A 1 83 ? 12.041 -1.246 -20.871 1.00 94.06 83 GLN A C 1
ATOM 658 O O . GLN A 1 83 ? 11.774 -0.093 -21.202 1.00 94.06 83 GLN A O 1
ATOM 663 N N . PHE A 1 84 ? 11.100 -2.178 -20.717 1.00 93.00 84 PHE A N 1
ATOM 664 C CA . PHE A 1 84 ? 9.684 -1.869 -20.833 1.00 93.00 84 PHE A CA 1
ATOM 665 C C . PHE A 1 84 ? 9.180 -1.023 -19.667 1.00 93.00 84 PHE A C 1
ATOM 667 O O . PHE A 1 84 ? 8.445 -0.067 -19.902 1.00 93.00 84 PHE A O 1
ATOM 674 N N . GLN A 1 85 ? 9.588 -1.337 -18.435 1.00 91.69 85 GLN A N 1
ATOM 675 C CA . GLN A 1 85 ? 9.235 -0.537 -17.267 1.00 91.69 85 GLN A CA 1
ATOM 676 C C . GLN A 1 85 ? 9.760 0.903 -17.408 1.00 91.69 85 GLN A C 1
ATOM 678 O O . GLN A 1 85 ? 8.991 1.847 -17.233 1.00 91.69 85 GLN A O 1
ATOM 683 N N . ASP A 1 86 ? 11.023 1.075 -17.804 1.00 91.69 86 ASP A N 1
ATOM 684 C CA . ASP A 1 86 ? 11.643 2.391 -18.006 1.00 91.69 86 ASP A CA 1
ATOM 685 C C . ASP A 1 86 ? 10.897 3.204 -19.074 1.00 91.69 86 ASP A C 1
ATOM 687 O O . ASP A 1 86 ? 10.550 4.367 -18.865 1.00 91.69 86 ASP A O 1
ATOM 691 N N . GLU A 1 87 ? 10.596 2.581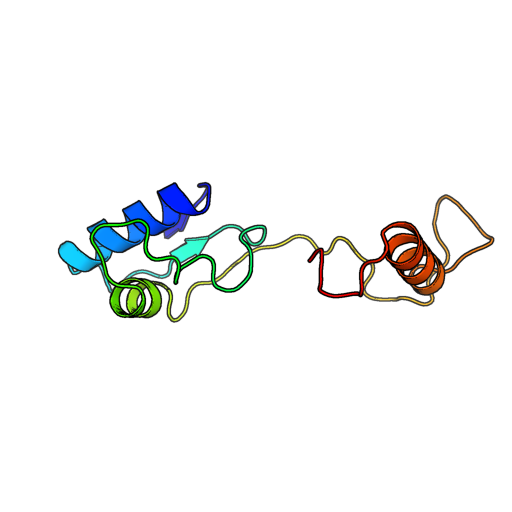 -20.217 1.00 92.38 87 GLU A N 1
ATOM 692 C CA . GLU A 1 87 ? 9.864 3.222 -21.311 1.00 92.38 87 GLU A CA 1
ATOM 693 C C . GLU A 1 87 ? 8.422 3.579 -20.915 1.00 92.38 87 GLU A C 1
ATOM 695 O O . GLU A 1 87 ? 7.926 4.645 -21.287 1.00 92.38 87 GLU A O 1
ATOM 700 N N . TRP A 1 88 ? 7.750 2.715 -20.148 1.00 91.44 88 TRP A N 1
ATOM 701 C CA . TRP A 1 88 ? 6.398 2.946 -19.636 1.00 91.44 88 TRP A CA 1
ATOM 702 C C . TRP A 1 88 ? 6.345 4.186 -18.742 1.00 91.44 88 TRP A C 1
ATOM 704 O O . TRP A 1 88 ? 5.550 5.092 -18.997 1.00 91.44 88 TRP A O 1
ATOM 714 N N . PHE A 1 89 ? 7.229 4.261 -17.745 1.00 92.38 89 PHE A N 1
ATOM 715 C CA . PHE A 1 89 ? 7.323 5.405 -16.837 1.00 92.38 89 PHE A CA 1
ATOM 716 C C . PHE A 1 89 ? 7.712 6.690 -17.577 1.00 92.38 89 PHE A C 1
ATOM 718 O O . PHE A 1 89 ? 7.039 7.715 -17.439 1.00 92.38 89 PHE A O 1
ATOM 725 N N . ARG A 1 90 ? 8.705 6.615 -18.474 1.00 93.12 90 ARG A N 1
ATOM 726 C CA . ARG A 1 90 ? 9.133 7.747 -19.310 1.00 93.12 90 ARG A CA 1
ATOM 727 C C . ARG A 1 90 ? 7.985 8.331 -20.137 1.00 93.12 90 ARG A C 1
ATOM 729 O O . ARG A 1 90 ? 7.856 9.550 -20.219 1.00 93.12 90 ARG A O 1
ATOM 736 N N . ARG A 1 91 ? 7.143 7.491 -20.752 1.00 94.31 91 ARG A N 1
ATOM 737 C CA . ARG A 1 91 ? 5.986 7.945 -21.553 1.00 94.31 91 ARG A CA 1
ATOM 738 C C . ARG A 1 91 ? 4.896 8.611 -20.724 1.00 94.31 91 ARG A C 1
ATOM 740 O O . ARG A 1 91 ? 4.144 9.413 -21.267 1.00 94.31 91 ARG A O 1
ATOM 747 N N . GLN A 1 92 ? 4.809 8.275 -19.443 1.00 92.19 92 GLN A N 1
ATOM 748 C CA . GLN A 1 92 ? 3.840 8.861 -18.520 1.00 92.19 92 GLN A CA 1
ATOM 749 C C . GLN A 1 92 ? 4.376 10.098 -17.797 1.00 92.19 92 GLN A C 1
ATOM 751 O O . GLN A 1 92 ? 3.619 10.750 -17.087 1.00 92.19 92 GLN A O 1
ATOM 756 N N . GLY A 1 93 ? 5.657 10.438 -17.983 1.00 92.94 93 GLY A N 1
ATOM 757 C CA . GLY A 1 93 ? 6.300 11.512 -17.228 1.00 92.94 93 GLY A CA 1
ATOM 758 C C . GLY A 1 93 ? 6.375 11.217 -15.727 1.00 92.94 93 GLY A C 1
ATOM 759 O O . GLY A 1 93 ? 6.369 12.150 -14.933 1.00 92.94 93 GLY A O 1
ATOM 760 N N . ALA A 1 94 ? 6.416 9.935 -15.356 1.00 87.50 94 ALA A N 1
ATOM 761 C CA . ALA A 1 94 ? 6.453 9.453 -13.980 1.00 87.50 94 ALA A CA 1
ATOM 762 C C . ALA A 1 94 ? 7.774 8.721 -13.701 1.00 87.50 94 ALA A C 1
ATOM 764 O O . ALA A 1 94 ? 8.422 8.225 -14.625 1.00 87.50 94 ALA A O 1
ATOM 765 N N . ALA A 1 95 ? 8.164 8.634 -12.435 1.00 80.81 95 ALA A N 1
ATOM 766 C CA . ALA A 1 95 ? 9.272 7.815 -11.962 1.00 80.81 95 ALA A CA 1
ATOM 767 C C . ALA A 1 95 ? 8.770 6.467 -11.401 1.00 80.81 95 ALA A C 1
ATOM 769 O O . ALA A 1 95 ? 7.627 6.366 -10.940 1.00 80.81 95 ALA A O 1
ATOM 770 N N . PRO A 1 96 ? 9.616 5.416 -11.390 1.00 71.06 96 PRO A N 1
ATOM 771 C CA . PRO A 1 96 ? 9.337 4.207 -10.623 1.00 71.06 96 PRO A CA 1
ATOM 772 C C . PRO A 1 96 ? 9.078 4.554 -9.150 1.00 71.06 96 PRO A C 1
ATOM 774 O O . PRO A 1 96 ? 9.948 5.116 -8.488 1.00 71.06 96 PRO A O 1
ATOM 777 N N . GLY A 1 97 ? 7.883 4.233 -8.651 1.00 69.19 97 GLY A N 1
ATOM 778 C CA . GLY A 1 97 ? 7.419 4.629 -7.314 1.00 69.19 97 GLY A CA 1
ATOM 779 C C . GLY A 1 97 ? 6.242 5.610 -7.318 1.00 69.19 97 GLY A C 1
ATOM 780 O O . GLY A 1 97 ? 5.486 5.633 -6.356 1.00 69.19 97 GLY A O 1
ATOM 781 N N . ASP A 1 98 ? 6.031 6.365 -8.402 1.00 67.44 98 ASP A N 1
ATOM 782 C CA . ASP A 1 98 ? 4.945 7.362 -8.470 1.00 67.44 98 ASP A CA 1
ATOM 783 C C . ASP A 1 98 ? 3.563 6.731 -8.712 1.00 67.44 98 ASP A C 1
ATOM 785 O O . ASP A 1 98 ? 2.531 7.324 -8.402 1.00 67.44 98 ASP A O 1
ATOM 789 N N . LEU A 1 99 ? 3.538 5.534 -9.305 1.00 60.47 99 LEU A N 1
ATOM 790 C CA . LEU A 1 99 ? 2.325 4.838 -9.760 1.00 60.47 99 LEU A CA 1
ATOM 791 C C . LEU A 1 99 ? 2.144 3.464 -9.098 1.00 60.47 99 LEU A C 1
ATOM 793 O O . LEU A 1 99 ? 1.376 2.637 -9.593 1.00 60.47 99 LEU A O 1
ATOM 797 N N . SER A 1 100 ? 2.898 3.200 -8.029 1.00 51.09 100 SER A N 1
ATOM 798 C CA . SER A 1 100 ? 2.942 1.922 -7.308 1.00 51.09 100 SER A CA 1
ATOM 799 C C . SER A 1 100 ? 2.679 2.104 -5.826 1.00 51.09 100 SER A C 1
ATOM 801 O O . SER A 1 100 ? 3.349 2.987 -5.248 1.00 51.09 100 SER A O 1
#

Organism: NCBI:txid327968

Foldseek 3Di:
DEDPDALVVVLQVLVVCLVVVVQPDAYEYEPPQDPLSQQDPPYPDHSVSSVSSNPRHHYDYDDPADPDQQCADPVDNPHGSVRVVVVVCVVVVHDVPPND